Protein AF-A0A927WRQ8-F1 (afdb_monomer_lite)

Secondary structure (DSSP, 8-state):
-HHHHHHHHHHHHHHGGGS-HHHHHHHHHHHTS---HHHHHHHHTS-HHHHHHHHHHHHHHHHHHHHHH-HHHHHHHHHHHHHHHHHHHHHHHHTTT-TT-------S-STTHHHHHHHHHHHHHHHHHHHHHHHHHHHHHHHHHHHHHHT-

Foldseek 3Di:
DVVLLVVVVLLCVPCVVVDDPVLSVLNCCVRVVVDQLVRSCVVVVHDSVVSVVSPVVVSVVSVVCCVVPVVSVVVVVVVVVVVCCVVVVVVVVCVVPCVDDDDDDPDDDDVCPVVCVVVVVVVVVVVVVVVVVVVVVVVVVVVVVVVVVVVD

Structure (mmCIF, N/CA/C/O backbone):
data_AF-A0A927WRQ8-F1
#
_entry.id   AF-A0A927WRQ8-F1
#
loop_
_atom_site.group_PDB
_atom_site.id
_atom_site.type_symbol
_atom_site.label_atom_id
_atom_site.label_alt_id
_atom_site.label_comp_id
_atom_site.label_asym_id
_atom_site.label_entity_id
_atom_site.label_seq_id
_atom_site.pdbx_PDB_ins_code
_atom_site.Cartn_x
_atom_site.Cartn_y
_atom_site.Cartn_z
_atom_site.occupancy
_atom_site.B_iso_or_equiv
_atom_site.auth_seq_id
_atom_site.auth_comp_id
_atom_site.auth_asym_id
_atom_site.auth_atom_id
_atom_site.pdbx_PDB_model_num
ATOM 1 N N . MET A 1 1 ? 9.235 -10.321 5.451 1.00 53.34 1 MET A N 1
ATOM 2 C CA . MET A 1 1 ? 8.926 -10.088 4.017 1.00 53.34 1 MET A CA 1
ATOM 3 C C . MET A 1 1 ? 7.429 -9.901 3.785 1.00 53.34 1 MET A C 1
ATOM 5 O O . MET A 1 1 ? 7.094 -8.965 3.078 1.00 53.34 1 MET A O 1
ATOM 9 N N . ILE A 1 2 ? 6.557 -10.697 4.422 1.00 61.94 2 ILE A N 1
ATOM 10 C CA . ILE A 1 2 ? 5.086 -10.576 4.320 1.00 61.94 2 ILE A CA 1
ATOM 11 C C . ILE A 1 2 ? 4.578 -9.227 4.858 1.00 61.94 2 ILE A C 1
ATOM 13 O O . ILE A 1 2 ? 3.941 -8.487 4.120 1.00 61.94 2 ILE A O 1
ATOM 17 N N . GLU A 1 3 ? 4.992 -8.832 6.067 1.00 66.50 3 GLU A N 1
ATOM 18 C CA . GLU A 1 3 ? 4.547 -7.572 6.698 1.00 66.50 3 GLU A CA 1
ATOM 19 C C . GLU A 1 3 ? 4.857 -6.320 5.865 1.00 66.50 3 GLU A C 1
ATOM 21 O O . GLU A 1 3 ? 4.084 -5.367 5.834 1.00 66.50 3 GLU A O 1
ATOM 26 N N . LYS A 1 4 ? 5.989 -6.327 5.148 1.00 80.25 4 LYS A N 1
ATOM 27 C CA . LYS A 1 4 ? 6.359 -5.213 4.274 1.00 80.25 4 LYS A CA 1
ATOM 28 C C . LYS A 1 4 ? 5.434 -5.149 3.058 1.00 80.25 4 LYS A C 1
ATOM 30 O O . LYS A 1 4 ? 5.014 -4.063 2.680 1.00 80.25 4 LYS A O 1
ATOM 35 N N . LYS A 1 5 ? 5.124 -6.299 2.457 1.00 85.12 5 LYS A N 1
ATOM 36 C CA . LYS A 1 5 ? 4.254 -6.370 1.283 1.00 85.12 5 LYS A CA 1
ATOM 37 C C . LYS A 1 5 ? 2.838 -5.908 1.624 1.00 85.12 5 LYS A C 1
ATOM 39 O O . LYS A 1 5 ? 2.313 -5.026 0.963 1.00 85.12 5 LYS A O 1
ATOM 44 N N . GLU A 1 6 ? 2.288 -6.413 2.724 1.00 86.94 6 GLU A N 1
ATOM 45 C CA . GLU A 1 6 ? 0.967 -6.017 3.225 1.00 86.94 6 GLU A CA 1
ATOM 46 C C . GLU A 1 6 ? 0.875 -4.516 3.528 1.00 86.94 6 GLU A C 1
ATOM 48 O O . GLU A 1 6 ? -0.126 -3.879 3.206 1.00 86.94 6 GLU A O 1
ATOM 53 N N . HIS A 1 7 ? 1.921 -3.930 4.118 1.00 89.88 7 HIS A N 1
ATOM 54 C CA . HIS A 1 7 ? 1.966 -2.489 4.364 1.00 89.88 7 HIS A CA 1
ATOM 55 C C . HIS A 1 7 ? 1.888 -1.680 3.065 1.00 89.88 7 HIS A C 1
ATOM 57 O O . HIS A 1 7 ? 1.062 -0.777 2.967 1.00 89.88 7 HIS A O 1
ATOM 63 N N . PHE A 1 8 ? 2.678 -2.034 2.047 1.00 91.62 8 PHE A N 1
ATOM 64 C CA . PHE A 1 8 ? 2.643 -1.331 0.762 1.00 91.62 8 PHE A CA 1
ATOM 65 C C . PHE A 1 8 ? 1.357 -1.569 -0.030 1.00 91.62 8 PHE A C 1
ATOM 67 O O . PHE A 1 8 ? 0.904 -0.635 -0.687 1.00 91.62 8 PHE A O 1
ATOM 74 N N . ASN A 1 9 ? 0.722 -2.737 0.091 1.00 91.50 9 ASN A N 1
ATOM 75 C CA . ASN A 1 9 ? -0.605 -2.972 -0.488 1.00 91.50 9 ASN A CA 1
ATOM 76 C C . ASN A 1 9 ? -1.628 -1.975 0.073 1.00 91.50 9 ASN A C 1
ATOM 78 O O . ASN A 1 9 ? -2.312 -1.299 -0.686 1.00 91.50 9 ASN A O 1
ATOM 82 N N . LEU A 1 10 ? -1.652 -1.786 1.397 1.00 90.31 10 LEU A N 1
ATOM 83 C CA . LEU A 1 10 ? -2.550 -0.813 2.030 1.00 90.31 10 LEU A CA 1
ATOM 84 C C . LEU A 1 10 ? -2.265 0.630 1.598 1.00 90.31 10 LEU A C 1
ATOM 86 O O . LEU A 1 10 ? -3.188 1.429 1.461 1.00 90.31 10 LEU A O 1
ATOM 90 N N . LEU A 1 11 ? -0.991 0.988 1.416 1.00 92.56 11 LEU A N 1
ATOM 91 C CA . LEU A 1 11 ? -0.634 2.312 0.912 1.00 92.56 11 LEU A CA 1
ATOM 92 C C . LEU A 1 11 ? -1.082 2.495 -0.549 1.00 92.56 11 LEU A C 1
ATOM 94 O O . LEU A 1 11 ? -1.561 3.570 -0.907 1.00 92.56 11 LEU A O 1
ATOM 98 N N . LEU A 1 12 ? -0.949 1.465 -1.389 1.00 93.38 12 LEU A N 1
ATOM 99 C CA . LEU A 1 12 ? -1.389 1.494 -2.786 1.00 93.38 12 LEU A CA 1
ATOM 100 C C . LEU A 1 12 ? -2.909 1.634 -2.907 1.00 93.38 12 LEU A C 1
ATOM 102 O O . LEU A 1 12 ? -3.366 2.452 -3.707 1.00 93.38 12 LEU A O 1
ATOM 106 N N . ASP A 1 13 ? -3.685 0.936 -2.078 1.00 90.69 13 ASP A N 1
ATOM 107 C CA . ASP A 1 13 ? -5.151 1.045 -2.068 1.00 90.69 13 ASP A CA 1
ATOM 108 C C . ASP A 1 13 ? -5.621 2.498 -1.891 1.00 90.69 13 ASP A C 1
ATOM 110 O O . ASP A 1 13 ? -6.590 2.938 -2.511 1.00 90.69 13 ASP A O 1
ATOM 114 N N . VAL A 1 14 ? -4.903 3.266 -1.067 1.00 88.75 14 VAL A N 1
ATOM 115 C CA . VAL A 1 14 ? -5.275 4.641 -0.711 1.00 88.75 14 VAL A CA 1
ATOM 116 C C . VAL A 1 14 ? -4.656 5.677 -1.649 1.00 88.75 14 VAL A C 1
ATOM 118 O O . VAL A 1 14 ? -5.306 6.663 -2.001 1.00 88.75 14 VAL A O 1
ATOM 121 N N . TYR A 1 15 ? -3.406 5.479 -2.065 1.00 92.19 15 TYR A N 1
ATOM 122 C CA . TYR A 1 15 ? -2.620 6.513 -2.743 1.00 92.19 15 TYR A CA 1
ATOM 123 C C . TYR A 1 15 ? -2.280 6.201 -4.208 1.00 92.19 15 TYR A C 1
ATOM 125 O O . TYR A 1 15 ? -1.665 7.040 -4.866 1.00 92.19 15 TYR A O 1
ATOM 133 N N . SER A 1 16 ? -2.689 5.054 -4.767 1.00 91.38 16 SER A N 1
ATOM 134 C CA . SER A 1 16 ? -2.362 4.665 -6.156 1.00 91.38 16 SER A CA 1
ATOM 135 C C . SER A 1 16 ? -2.775 5.699 -7.206 1.00 91.38 16 SER A C 1
ATOM 137 O O . SER A 1 16 ? -2.071 5.877 -8.195 1.00 91.38 16 SER A O 1
ATOM 139 N N . ASN A 1 17 ? -3.867 6.434 -6.981 1.00 90.69 17 ASN A N 1
ATOM 140 C CA . ASN A 1 17 ? -4.344 7.478 -7.896 1.00 90.69 17 ASN A CA 1
ATOM 141 C C . ASN A 1 17 ? -3.452 8.735 -7.937 1.00 90.69 17 ASN A C 1
ATOM 143 O O . ASN A 1 17 ? -3.669 9.605 -8.776 1.00 90.69 17 ASN A O 1
ATOM 147 N N . LEU A 1 18 ? -2.479 8.857 -7.028 1.00 89.81 18 LEU A N 1
ATOM 148 C CA . LEU A 1 18 ? -1.477 9.930 -7.033 1.00 89.81 18 LEU A CA 1
ATOM 149 C C . LEU A 1 18 ? -0.219 9.552 -7.826 1.00 89.81 18 LEU A C 1
ATOM 151 O O . LEU A 1 18 ? 0.636 10.405 -8.069 1.00 89.81 18 LEU A O 1
ATOM 155 N N . LEU A 1 19 ? -0.091 8.281 -8.209 1.00 90.81 19 LEU A N 1
ATOM 156 C CA . LEU A 1 19 ? 1.015 7.782 -9.012 1.00 90.81 19 LEU A CA 1
ATOM 157 C C . LEU A 1 19 ? 0.740 8.008 -10.500 1.00 90.81 19 LEU A C 1
ATOM 159 O O . LEU A 1 19 ? -0.401 8.156 -10.935 1.00 90.81 19 LEU A O 1
ATOM 163 N N . THR A 1 20 ? 1.801 7.995 -11.304 1.00 93.69 20 THR A N 1
ATOM 164 C CA . THR A 1 20 ? 1.630 7.887 -12.761 1.00 93.69 20 THR A CA 1
ATOM 165 C C . THR A 1 20 ? 1.107 6.498 -13.129 1.00 93.69 20 THR A C 1
ATOM 167 O O . THR A 1 20 ? 1.428 5.528 -12.442 1.00 93.69 20 THR A O 1
ATOM 170 N N . GLU A 1 21 ? 0.372 6.387 -14.240 1.00 93.69 21 GLU A N 1
ATOM 171 C CA . GLU A 1 21 ? -0.212 5.110 -14.687 1.00 93.69 21 GLU A CA 1
ATOM 172 C C . GLU A 1 21 ? 0.841 3.996 -14.761 1.00 93.69 21 GLU A C 1
ATOM 174 O O . GLU A 1 21 ? 0.683 2.937 -14.170 1.00 93.69 21 GLU A O 1
ATOM 179 N N . HIS A 1 22 ? 1.998 4.296 -15.352 1.00 92.81 22 HIS A N 1
ATOM 180 C CA . HIS A 1 22 ? 3.093 3.338 -15.479 1.00 92.81 22 HIS A CA 1
ATOM 181 C C . HIS A 1 22 ? 3.654 2.854 -14.127 1.00 92.81 22 HIS A C 1
ATOM 183 O O . HIS A 1 22 ? 3.979 1.681 -13.960 1.00 92.81 22 HIS A O 1
ATOM 189 N N . GLN A 1 23 ? 3.784 3.753 -13.145 1.00 93.81 23 GLN A N 1
ATOM 190 C CA . GLN A 1 23 ? 4.243 3.394 -11.798 1.00 93.81 23 GLN A CA 1
ATOM 191 C C . GLN A 1 23 ? 3.211 2.538 -11.073 1.00 93.81 23 GLN A C 1
ATOM 193 O O . GLN A 1 23 ? 3.578 1.569 -10.411 1.00 93.81 23 GLN A O 1
ATOM 198 N N . LYS A 1 24 ? 1.934 2.910 -11.205 1.00 94.56 24 LYS A N 1
ATOM 199 C CA . LYS A 1 24 ? 0.814 2.174 -10.639 1.00 94.56 24 LYS A CA 1
ATOM 200 C C . LYS A 1 24 ? 0.790 0.756 -11.197 1.00 94.56 24 LYS A C 1
ATOM 202 O O . LYS A 1 24 ? 0.909 -0.171 -10.410 1.00 94.56 24 LYS A O 1
ATOM 207 N N . GLU A 1 25 ? 0.752 0.590 -12.517 1.00 95.31 25 GLU A N 1
ATOM 208 C CA . GLU A 1 25 ? 0.715 -0.723 -13.174 1.00 95.31 25 GLU A CA 1
ATOM 209 C C . GLU A 1 25 ? 1.876 -1.627 -12.727 1.00 95.31 25 GLU A C 1
ATOM 211 O O . GLU A 1 25 ? 1.652 -2.762 -12.310 1.00 95.31 25 GLU A O 1
ATOM 216 N N . ILE A 1 26 ? 3.118 -1.121 -12.724 1.00 95.75 26 ILE A N 1
ATOM 217 C CA . ILE A 1 26 ? 4.284 -1.889 -12.251 1.00 95.75 26 ILE A CA 1
ATOM 218 C C . ILE A 1 26 ? 4.115 -2.325 -10.792 1.00 95.75 26 ILE A C 1
ATOM 220 O O . ILE A 1 26 ? 4.436 -3.462 -10.438 1.00 95.75 26 ILE A O 1
ATOM 224 N N . CYS A 1 27 ? 3.633 -1.426 -9.932 1.00 94.50 27 CYS A N 1
ATOM 225 C CA . CYS A 1 27 ? 3.409 -1.744 -8.532 1.00 94.50 27 CYS A CA 1
ATOM 226 C C . CYS A 1 27 ? 2.279 -2.758 -8.349 1.00 94.50 27 CYS A C 1
ATOM 228 O O . CYS A 1 27 ? 2.466 -3.674 -7.560 1.00 94.50 27 CYS A O 1
ATOM 230 N N . GLN A 1 28 ? 1.172 -2.663 -9.089 1.00 94.19 28 GLN A N 1
ATOM 231 C CA . GLN A 1 28 ? 0.061 -3.618 -9.008 1.00 94.19 28 GLN A CA 1
ATOM 232 C C . GLN A 1 28 ? 0.497 -5.026 -9.418 1.00 94.19 28 GLN A C 1
ATOM 234 O O . GLN A 1 28 ? 0.266 -5.980 -8.679 1.00 94.19 28 GLN A O 1
ATOM 239 N N . LEU A 1 29 ? 1.245 -5.152 -10.516 1.00 95.56 29 LEU A N 1
ATOM 240 C CA . LEU A 1 29 ? 1.788 -6.442 -10.948 1.00 95.56 29 LEU A CA 1
ATOM 241 C C . LEU A 1 29 ? 2.670 -7.088 -9.868 1.00 95.56 29 LEU A C 1
ATOM 243 O O . LEU A 1 29 ? 2.608 -8.291 -9.637 1.00 95.56 29 LEU A O 1
ATOM 247 N N . TYR A 1 30 ? 3.482 -6.291 -9.170 1.00 95.06 30 TYR A N 1
ATOM 248 C CA . TYR A 1 30 ? 4.358 -6.801 -8.114 1.00 95.06 30 TYR A CA 1
ATOM 249 C C . TYR A 1 30 ? 3.613 -7.112 -6.804 1.00 95.06 30 TYR A C 1
ATOM 251 O O . TYR A 1 30 ? 3.889 -8.115 -6.135 1.00 95.06 30 TYR A O 1
ATOM 259 N N . TYR A 1 31 ? 2.706 -6.227 -6.391 1.00 92.31 31 TYR A N 1
ATOM 260 C CA . TYR A 1 31 ? 2.091 -6.225 -5.064 1.00 92.31 31 TYR A CA 1
ATOM 261 C C . TYR A 1 31 ? 0.759 -6.982 -4.988 1.00 92.31 31 TYR A C 1
ATOM 263 O O . TYR A 1 31 ? 0.508 -7.636 -3.973 1.00 92.31 31 TYR A O 1
ATOM 271 N N . GLU A 1 32 ? -0.048 -6.929 -6.046 1.00 90.44 32 GLU A N 1
ATOM 272 C CA . GLU A 1 32 ? -1.371 -7.560 -6.135 1.00 90.44 32 GLU A CA 1
ATOM 273 C C . GLU A 1 32 ? -1.320 -8.887 -6.903 1.00 90.44 32 GLU A C 1
ATOM 275 O O . GLU A 1 32 ? -1.926 -9.863 -6.470 1.00 90.44 32 GLU A O 1
ATOM 280 N N . GLU A 1 33 ? -0.571 -8.946 -8.010 1.00 92.38 33 GLU A N 1
ATOM 281 C CA . GLU A 1 33 ? -0.515 -10.135 -8.881 1.00 92.38 33 GLU A CA 1
ATOM 282 C C . GLU A 1 33 ? 0.665 -11.079 -8.590 1.00 92.38 33 GLU A C 1
ATOM 284 O O . GLU A 1 33 ? 0.818 -12.107 -9.245 1.00 92.38 33 GLU A O 1
ATOM 289 N N . ASP A 1 34 ? 1.500 -10.753 -7.600 1.00 93.44 34 ASP A N 1
ATOM 290 C CA . ASP A 1 34 ? 2.659 -11.558 -7.187 1.00 93.44 34 ASP A CA 1
ATOM 291 C C . ASP A 1 34 ? 3.716 -11.812 -8.289 1.00 93.44 34 ASP A C 1
ATOM 293 O O . ASP A 1 34 ? 4.569 -12.689 -8.122 1.00 93.44 34 ASP A O 1
ATOM 297 N N . LEU A 1 35 ? 3.745 -11.021 -9.373 1.00 95.75 35 LEU A N 1
ATOM 298 C CA . LEU A 1 35 ? 4.784 -11.154 -10.398 1.00 95.75 35 LEU A CA 1
ATOM 299 C C . LEU A 1 35 ? 6.164 -10.813 -9.826 1.00 95.75 35 LEU A C 1
ATOM 301 O O . LEU A 1 35 ? 6.370 -9.852 -9.076 1.00 95.75 35 LEU A O 1
ATOM 305 N N . SER A 1 36 ? 7.163 -11.576 -10.253 1.00 96.31 36 SER A N 1
ATOM 306 C CA . SER A 1 36 ? 8.560 -11.295 -9.962 1.00 96.31 36 SER A CA 1
A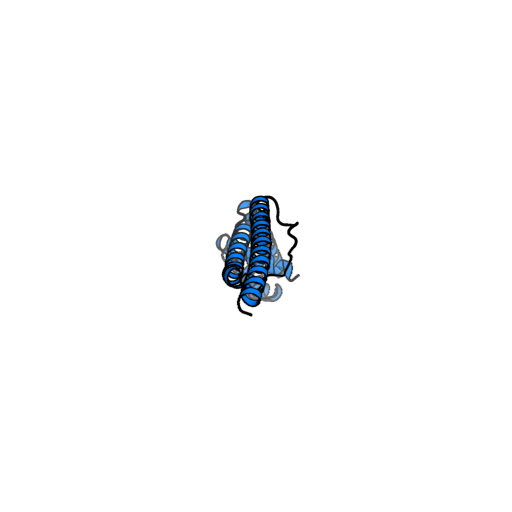TOM 307 C C . SER A 1 36 ? 9.070 -10.086 -10.753 1.00 96.31 36 SER A C 1
ATOM 309 O O . SER A 1 36 ? 8.604 -9.759 -11.844 1.00 96.31 36 SER A O 1
ATOM 311 N N . LEU A 1 37 ? 10.129 -9.448 -10.243 1.00 96.38 37 LEU A N 1
ATOM 312 C CA . LEU A 1 37 ? 10.800 -8.337 -10.935 1.00 96.38 37 LEU A CA 1
ATOM 313 C C . LEU A 1 37 ? 11.283 -8.715 -12.343 1.00 96.38 37 LEU A C 1
ATOM 315 O O . LEU A 1 37 ? 11.424 -7.841 -13.193 1.00 96.38 37 LEU A O 1
ATOM 319 N N . GLN A 1 38 ? 11.589 -9.997 -12.561 1.00 97.19 38 GLN A N 1
ATOM 320 C CA . GLN A 1 38 ? 12.047 -10.508 -13.847 1.00 97.19 38 GLN A CA 1
ATOM 321 C C . GLN A 1 38 ? 10.883 -10.614 -14.842 1.00 97.19 38 GLN A C 1
ATOM 323 O O . GLN A 1 38 ? 11.012 -10.125 -15.959 1.00 97.19 38 GLN A O 1
ATOM 328 N N . GLU A 1 39 ? 9.739 -11.157 -14.420 1.00 96.69 39 GLU A N 1
ATOM 329 C CA . GLU A 1 39 ? 8.531 -11.248 -15.256 1.00 96.69 39 GLU A CA 1
ATOM 330 C C . GLU A 1 39 ? 8.021 -9.855 -15.650 1.00 96.69 39 GLU A C 1
ATOM 332 O O . GLU A 1 39 ? 7.706 -9.602 -16.811 1.00 96.69 39 GLU A O 1
ATOM 337 N N . ILE A 1 40 ? 8.031 -8.904 -14.711 1.00 97.06 40 ILE A N 1
ATOM 338 C CA . ILE A 1 40 ? 7.661 -7.511 -14.999 1.00 97.06 40 ILE A CA 1
ATOM 339 C C . ILE A 1 40 ? 8.661 -6.880 -15.978 1.00 97.06 40 ILE A C 1
ATOM 341 O O . ILE A 1 40 ? 8.266 -6.211 -16.931 1.00 97.06 40 ILE A O 1
ATOM 345 N N . ALA A 1 41 ? 9.963 -7.100 -15.786 1.00 97.31 41 ALA A N 1
ATOM 346 C CA . ALA A 1 41 ? 10.988 -6.565 -16.680 1.00 97.31 41 ALA A CA 1
ATOM 347 C C . ALA A 1 41 ? 10.811 -7.058 -18.125 1.00 97.31 41 ALA A C 1
ATOM 349 O O . ALA A 1 41 ? 10.936 -6.271 -19.065 1.00 97.31 41 ALA A O 1
ATOM 350 N N . GLU A 1 42 ? 10.465 -8.334 -18.297 1.00 96.94 42 GLU A N 1
ATOM 351 C CA . GLU A 1 42 ? 10.185 -8.941 -19.599 1.00 96.94 42 GLU A CA 1
ATOM 352 C C . GLU A 1 42 ? 8.927 -8.352 -20.249 1.00 96.94 42 GLU A C 1
ATOM 354 O O . GLU A 1 42 ? 8.982 -7.943 -21.413 1.00 96.94 42 GLU A O 1
ATOM 359 N N . ASN A 1 43 ? 7.837 -8.202 -19.488 1.00 95.19 43 ASN A N 1
ATOM 360 C CA . ASN A 1 43 ? 6.579 -7.623 -19.973 1.00 95.19 43 ASN A CA 1
ATOM 361 C C . ASN A 1 43 ? 6.749 -6.184 -20.487 1.00 95.19 43 ASN A C 1
ATOM 363 O O . ASN A 1 43 ? 6.203 -5.826 -21.532 1.00 95.19 43 ASN A O 1
ATOM 367 N N . TYR A 1 44 ? 7.548 -5.371 -19.792 1.00 94.81 44 TYR A N 1
ATOM 368 C CA . TYR A 1 44 ? 7.780 -3.965 -20.146 1.00 94.81 44 TYR A CA 1
ATOM 369 C C . TYR A 1 44 ? 9.034 -3.738 -20.999 1.00 94.81 44 TYR A C 1
ATOM 371 O O . TYR A 1 44 ? 9.315 -2.601 -21.375 1.00 94.81 44 TYR A O 1
ATOM 379 N N . LYS A 1 45 ? 9.785 -4.798 -21.334 1.00 95.56 45 LYS A N 1
ATOM 380 C CA . LYS A 1 45 ? 11.060 -4.732 -22.077 1.00 95.56 45 LYS A CA 1
ATOM 381 C C . LYS A 1 45 ? 12.067 -3.754 -21.458 1.00 95.56 45 LYS A C 1
ATOM 383 O O . LYS A 1 45 ? 12.774 -3.034 -22.165 1.00 95.56 45 LYS A O 1
ATOM 388 N N . ILE A 1 46 ? 12.139 -3.740 -20.131 1.00 95.12 46 ILE A N 1
ATOM 389 C CA . ILE A 1 46 ? 13.094 -2.942 -19.351 1.00 95.12 46 ILE A CA 1
ATOM 390 C C . ILE A 1 46 ? 14.018 -3.859 -18.550 1.00 95.12 46 ILE A C 1
ATOM 392 O O . ILE A 1 46 ? 13.854 -5.075 -18.532 1.00 95.12 46 ILE A O 1
ATOM 396 N N . SER A 1 47 ? 15.036 -3.298 -17.895 1.00 96.94 47 SER A N 1
ATOM 397 C CA . SER A 1 47 ? 15.910 -4.099 -17.038 1.00 96.94 47 SER A CA 1
ATOM 398 C C . SER A 1 47 ? 15.232 -4.415 -15.701 1.00 96.94 47 SER A C 1
ATOM 400 O O . SER A 1 47 ? 14.478 -3.606 -15.160 1.00 96.94 47 SER A O 1
ATOM 402 N N . ARG A 1 48 ? 15.572 -5.563 -15.106 1.00 97.12 48 ARG A N 1
ATOM 403 C CA . ARG A 1 48 ? 15.144 -5.926 -13.744 1.00 97.12 48 ARG A CA 1
ATOM 404 C C . ARG A 1 48 ? 15.482 -4.842 -12.710 1.00 97.12 48 ARG A C 1
ATOM 406 O O . ARG A 1 48 ? 14.702 -4.602 -11.792 1.00 97.12 48 ARG A O 1
ATOM 413 N N . ASN A 1 49 ? 16.626 -4.176 -12.872 1.00 96.31 49 ASN A N 1
ATOM 414 C CA . ASN A 1 49 ? 17.037 -3.080 -11.993 1.00 96.31 49 ASN A CA 1
ATOM 415 C C . ASN A 1 49 ? 16.142 -1.847 -12.169 1.00 96.31 49 ASN A C 1
ATOM 417 O O . ASN A 1 49 ? 15.780 -1.232 -11.176 1.00 96.31 49 ASN A O 1
ATOM 421 N N . ALA A 1 50 ? 15.714 -1.533 -13.396 1.00 96.12 50 ALA A N 1
ATOM 422 C CA . ALA A 1 50 ? 14.775 -0.438 -13.628 1.00 96.12 50 ALA A CA 1
ATOM 423 C C . ALA A 1 50 ? 13.428 -0.688 -12.928 1.00 96.12 50 ALA A C 1
ATOM 425 O O . ALA A 1 50 ? 12.905 0.218 -12.283 1.00 96.12 50 ALA A O 1
ATOM 426 N N . VAL A 1 51 ? 12.902 -1.920 -12.980 1.00 96.94 51 VAL A N 1
ATOM 427 C CA . VAL A 1 51 ? 11.690 -2.303 -12.227 1.00 96.94 51 VAL A CA 1
ATOM 428 C C . VAL A 1 51 ? 11.902 -2.112 -10.724 1.00 96.94 51 VAL A C 1
ATOM 430 O O . VAL A 1 51 ? 11.069 -1.508 -10.048 1.00 96.94 51 VAL A O 1
ATOM 433 N N . PHE A 1 52 ? 13.032 -2.593 -10.197 1.00 96.12 52 PHE A N 1
ATOM 434 C CA . PHE A 1 52 ? 13.369 -2.439 -8.782 1.00 96.12 52 PHE A CA 1
ATOM 435 C C . PHE A 1 52 ? 13.428 -0.965 -8.358 1.00 96.12 52 PHE A C 1
ATOM 437 O O . PHE A 1 52 ? 12.844 -0.599 -7.338 1.00 96.12 52 PHE A O 1
ATOM 444 N N . ASP A 1 53 ? 14.080 -0.115 -9.150 1.00 96.94 53 ASP A N 1
ATOM 445 C CA . ASP A 1 53 ? 14.220 1.315 -8.868 1.00 96.94 53 ASP A CA 1
ATOM 446 C C . ASP A 1 53 ? 12.871 2.042 -8.890 1.00 96.94 53 ASP A C 1
ATOM 448 O O . ASP A 1 53 ? 12.620 2.910 -8.050 1.00 96.94 53 ASP A O 1
ATOM 452 N N . ILE A 1 54 ? 11.986 1.675 -9.823 1.00 95.31 54 ILE A N 1
ATOM 453 C CA . ILE A 1 54 ? 10.618 2.202 -9.888 1.00 95.31 54 ILE A CA 1
ATOM 454 C C . ILE A 1 54 ? 9.863 1.840 -8.610 1.00 95.31 54 ILE A C 1
ATOM 456 O O . ILE A 1 54 ? 9.354 2.739 -7.940 1.00 95.31 54 ILE A O 1
ATOM 460 N N . ILE A 1 55 ? 9.855 0.559 -8.226 1.00 95.62 55 ILE A N 1
ATOM 461 C CA . ILE A 1 55 ? 9.175 0.098 -7.007 1.00 95.62 55 ILE A CA 1
ATOM 462 C C . ILE A 1 55 ? 9.732 0.823 -5.784 1.00 95.62 55 ILE A C 1
ATOM 464 O O . ILE A 1 55 ? 8.965 1.327 -4.971 1.00 95.62 55 ILE A O 1
ATOM 468 N N . LYS A 1 56 ? 11.058 0.944 -5.663 1.00 95.44 56 LYS A N 1
ATOM 469 C CA . LYS A 1 56 ? 11.686 1.649 -4.540 1.00 95.44 56 LYS A CA 1
ATOM 470 C C . LYS A 1 56 ? 11.309 3.114 -4.453 1.00 95.44 56 LYS A C 1
ATOM 472 O O . LYS A 1 56 ? 11.060 3.611 -3.358 1.00 95.44 56 LYS A O 1
ATOM 477 N N . ARG A 1 57 ? 11.244 3.801 -5.588 1.00 95.50 57 ARG A N 1
ATOM 478 C CA . ARG A 1 57 ? 10.822 5.199 -5.625 1.00 95.50 57 ARG A CA 1
ATOM 479 C C . ARG A 1 57 ? 9.363 5.352 -5.212 1.00 95.50 57 ARG A C 1
ATOM 481 O O . ARG A 1 57 ? 9.051 6.259 -4.449 1.00 95.50 57 ARG A O 1
ATOM 488 N N . VAL A 1 58 ? 8.494 4.463 -5.690 1.00 95.56 58 VAL A N 1
ATOM 489 C CA . VAL A 1 58 ? 7.076 4.461 -5.315 1.00 95.56 58 VAL A CA 1
ATOM 490 C C . VAL A 1 58 ? 6.909 4.146 -3.829 1.00 95.56 58 VAL A C 1
ATOM 492 O O . VAL A 1 58 ? 6.164 4.856 -3.166 1.00 95.56 58 VAL A O 1
ATOM 495 N N . GLU A 1 59 ? 7.650 3.174 -3.277 1.00 95.31 59 GLU A N 1
ATOM 496 C CA . GLU A 1 59 ? 7.655 2.891 -1.833 1.00 95.31 59 GLU A CA 1
ATOM 497 C C . GLU A 1 59 ? 7.924 4.176 -1.026 1.00 95.31 59 GLU A C 1
ATOM 499 O O . GLU A 1 59 ? 7.169 4.508 -0.117 1.00 95.31 59 GLU A O 1
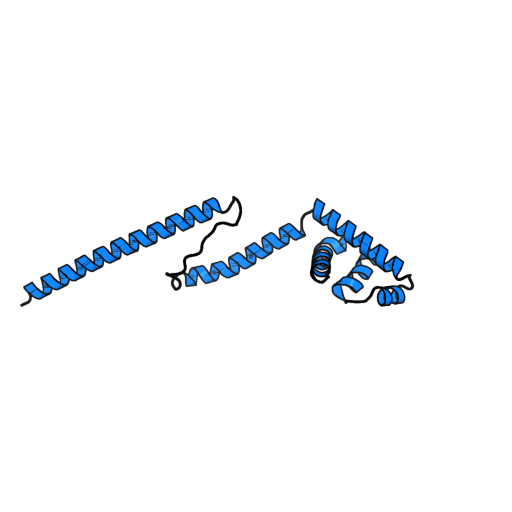ATOM 504 N N . SER A 1 60 ? 8.963 4.939 -1.385 1.00 95.12 60 SER A N 1
ATOM 505 C CA . SER A 1 60 ? 9.287 6.197 -0.698 1.00 95.12 60 SER A CA 1
ATOM 506 C C . SER A 1 60 ? 8.207 7.271 -0.850 1.00 95.12 60 SER A C 1
ATOM 508 O O . SER A 1 60 ? 7.904 7.959 0.121 1.00 95.12 60 SER A O 1
ATOM 510 N N . LEU A 1 61 ? 7.610 7.408 -2.037 1.00 92.81 61 LEU A N 1
ATOM 511 C CA . LEU A 1 61 ? 6.539 8.381 -2.285 1.00 92.81 61 LEU A CA 1
ATOM 512 C C . LEU A 1 61 ? 5.280 8.072 -1.470 1.00 92.81 61 LEU A C 1
ATOM 514 O O . LEU A 1 61 ? 4.685 8.971 -0.886 1.00 92.81 61 LEU A O 1
ATOM 518 N N . LEU A 1 62 ? 4.886 6.800 -1.415 1.00 94.31 62 LEU A N 1
ATOM 519 C CA . LEU A 1 62 ? 3.714 6.358 -0.665 1.00 94.31 62 LEU A CA 1
ATOM 520 C C . LEU A 1 62 ? 3.875 6.595 0.842 1.00 94.31 62 LEU A C 1
ATOM 522 O O . LEU A 1 62 ? 2.932 7.034 1.499 1.00 94.31 62 LEU A O 1
ATOM 526 N N . GLU A 1 63 ? 5.069 6.350 1.382 1.00 94.75 63 GLU A N 1
ATOM 527 C CA . GLU A 1 63 ? 5.386 6.657 2.781 1.00 94.75 63 GLU A CA 1
ATOM 528 C C . GLU A 1 63 ? 5.338 8.166 3.053 1.00 94.75 63 GLU A C 1
ATOM 530 O O . GLU A 1 63 ? 4.762 8.592 4.052 1.00 94.75 63 GLU A O 1
ATOM 535 N N . GLU A 1 64 ? 5.867 8.993 2.146 1.00 92.94 64 GLU A N 1
ATOM 536 C CA . GLU A 1 64 ? 5.793 10.456 2.260 1.00 92.94 64 GLU A CA 1
ATOM 537 C C . GLU A 1 64 ? 4.338 10.957 2.228 1.00 92.94 64 GLU A C 1
ATOM 539 O O . GLU A 1 64 ? 3.965 11.868 2.976 1.00 92.94 64 GLU A O 1
ATOM 544 N N . TYR A 1 65 ? 3.488 10.357 1.390 1.00 90.50 65 TYR A N 1
ATOM 545 C CA . TYR A 1 65 ? 2.058 10.660 1.377 1.00 90.50 65 TYR A CA 1
ATOM 546 C C . TYR A 1 65 ? 1.386 10.271 2.690 1.00 90.50 65 TYR A C 1
ATOM 548 O O . TYR A 1 65 ? 0.630 11.076 3.234 1.00 90.50 65 TYR A O 1
ATOM 556 N N . GLU A 1 66 ? 1.682 9.095 3.242 1.00 93.69 66 GLU A N 1
ATOM 557 C CA . GLU A 1 66 ? 1.127 8.686 4.534 1.00 93.69 66 GLU A CA 1
ATOM 558 C C . GLU A 1 66 ? 1.638 9.549 5.691 1.00 93.69 66 GLU A C 1
ATOM 560 O O . GLU A 1 66 ? 0.871 9.853 6.604 1.00 93.69 66 GLU A O 1
ATOM 565 N N . GLU A 1 67 ? 2.892 9.997 5.659 1.00 92.44 67 GLU A N 1
ATOM 566 C CA . GLU A 1 67 ? 3.427 10.928 6.654 1.00 92.44 67 GLU A CA 1
ATOM 567 C C . GLU A 1 67 ? 2.659 12.256 6.644 1.00 92.44 67 GLU A C 1
ATOM 569 O O . GLU A 1 67 ? 2.296 12.775 7.702 1.00 92.44 67 GLU A O 1
ATOM 574 N N . LYS A 1 68 ? 2.360 12.785 5.452 1.00 86.19 68 LYS A N 1
ATOM 575 C CA . LYS A 1 68 ? 1.679 14.077 5.292 1.00 86.19 68 LYS A CA 1
ATOM 576 C C . LYS A 1 68 ? 0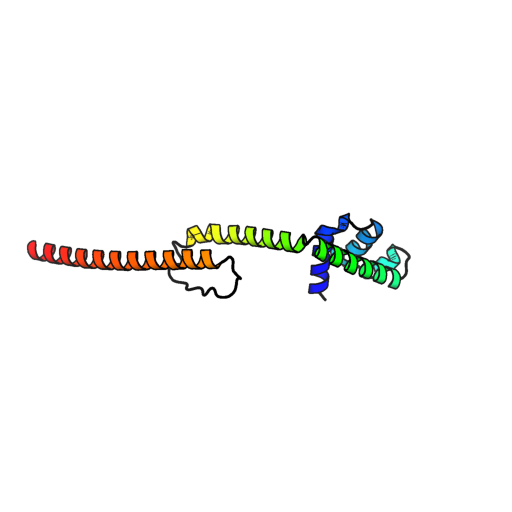.166 14.003 5.484 1.00 86.19 68 LYS A C 1
ATOM 578 O O . LYS A 1 68 ? -0.423 14.957 5.989 1.00 86.19 68 LYS A O 1
ATOM 583 N N . LEU A 1 69 ? -0.472 12.921 5.042 1.00 86.38 69 LEU A N 1
ATOM 584 C CA . LEU A 1 69 ? -1.933 12.821 4.950 1.00 86.38 69 LEU A CA 1
ATOM 585 C C . LEU A 1 69 ? -2.541 11.898 6.013 1.00 86.38 69 LEU A C 1
ATOM 587 O O . LEU A 1 69 ? -3.672 12.129 6.442 1.00 86.38 69 LEU A O 1
ATOM 591 N N . GLY A 1 70 ? -1.811 10.871 6.456 1.00 87.88 70 GLY A N 1
ATOM 592 C CA . GLY A 1 70 ? -2.227 9.964 7.531 1.00 87.88 70 GLY A CA 1
ATOM 593 C C . GLY A 1 70 ? -3.545 9.224 7.278 1.00 87.88 70 GLY A C 1
ATOM 594 O O . GLY A 1 70 ? -4.248 8.878 8.238 1.00 87.88 70 GLY A O 1
ATOM 595 N N . LEU A 1 71 ? -3.940 9.040 6.013 1.00 80.94 71 LEU A N 1
ATOM 596 C CA . LEU A 1 71 ? -5.258 8.510 5.662 1.00 80.94 71 LEU A CA 1
ATOM 597 C C . LEU A 1 71 ? -5.389 7.040 6.053 1.00 80.94 71 LEU A C 1
ATOM 599 O O . LEU A 1 71 ? -6.410 6.660 6.626 1.00 80.94 71 LEU A O 1
ATOM 603 N N . VAL A 1 72 ? -4.339 6.239 5.864 1.00 85.69 72 VAL A N 1
ATOM 604 C CA . VAL A 1 72 ? -4.363 4.805 6.185 1.00 85.69 72 VAL A CA 1
ATOM 605 C C . VAL A 1 72 ? -4.515 4.605 7.692 1.00 85.69 72 VAL A C 1
ATOM 607 O O . VAL A 1 72 ? -5.318 3.784 8.149 1.00 85.69 72 VAL A O 1
ATOM 610 N N . LYS A 1 73 ? -3.805 5.397 8.509 1.00 81.94 73 LYS A N 1
ATOM 611 C CA . LYS A 1 73 ? -3.991 5.402 9.972 1.00 81.94 73 LYS A CA 1
ATOM 612 C C . LYS A 1 73 ? -5.420 5.769 10.370 1.00 81.94 73 LYS A C 1
ATOM 614 O O . LYS A 1 73 ? -5.995 5.122 11.253 1.00 81.94 73 LYS A O 1
ATOM 619 N N . LYS A 1 74 ? -6.000 6.791 9.736 1.00 77.31 74 LYS A N 1
ATOM 620 C CA . LYS A 1 74 ? -7.368 7.245 10.017 1.00 77.31 74 LYS A CA 1
ATOM 621 C C . LYS A 1 74 ? -8.399 6.176 9.655 1.00 77.31 74 LYS A C 1
ATOM 623 O O . LYS A 1 74 ? -9.260 5.867 10.477 1.00 77.31 74 LYS A O 1
ATOM 628 N N . GLU A 1 75 ? -8.281 5.559 8.484 1.00 76.12 75 GLU A N 1
ATOM 629 C CA . GLU A 1 75 ? -9.174 4.483 8.048 1.00 76.12 75 GLU A CA 1
ATOM 630 C C . GLU A 1 75 ? -9.083 3.260 8.957 1.00 76.12 75 GLU A C 1
ATOM 632 O O . GLU A 1 75 ? -10.115 2.749 9.393 1.00 76.12 75 GLU A O 1
ATOM 637 N N . LYS A 1 76 ? -7.872 2.839 9.348 1.00 75.88 76 LYS A N 1
ATOM 638 C CA . LYS A 1 76 ? -7.691 1.753 10.325 1.00 75.88 76 LYS A CA 1
ATOM 639 C C . LYS A 1 76 ? -8.372 2.066 11.659 1.00 75.88 76 LYS A C 1
ATOM 641 O O . LYS A 1 76 ? -8.967 1.173 12.263 1.00 75.88 76 LYS A O 1
ATOM 646 N N . LYS A 1 77 ? -8.311 3.316 12.134 1.00 71.69 77 LYS A N 1
ATOM 647 C CA . LYS A 1 77 ? -8.996 3.743 13.367 1.00 71.69 77 LYS A CA 1
ATOM 648 C C . LYS A 1 77 ? -10.518 3.637 13.226 1.00 71.69 77 LYS A C 1
ATOM 650 O O . LYS A 1 77 ? -11.174 3.088 14.111 1.00 71.69 77 LYS A O 1
ATOM 655 N N . GLU A 1 78 ? -11.070 4.098 12.109 1.00 68.38 78 GLU A N 1
ATOM 656 C CA . GLU A 1 78 ? -12.510 4.013 11.838 1.00 68.38 78 GLU A CA 1
ATOM 657 C C . GLU A 1 78 ? -12.991 2.566 11.651 1.00 68.38 78 GLU A C 1
ATOM 659 O O . GLU A 1 78 ? -14.036 2.188 12.181 1.00 68.38 78 GLU A O 1
ATOM 664 N N . GLN A 1 79 ? -12.220 1.716 10.968 1.00 67.00 79 GLN A N 1
ATOM 665 C CA . GLN A 1 79 ? -12.527 0.289 10.834 1.00 67.00 79 GLN A CA 1
ATOM 666 C C . GLN A 1 79 ? -12.537 -0.410 12.197 1.00 67.00 79 GLN A C 1
ATOM 668 O O . GLN A 1 79 ? -13.500 -1.107 12.519 1.00 67.00 79 GLN A O 1
ATOM 673 N N . LYS A 1 80 ? -11.528 -0.159 13.043 1.00 63.09 80 LYS A N 1
ATOM 674 C CA . LYS A 1 80 ? -11.491 -0.685 14.417 1.00 63.09 80 LYS A CA 1
ATOM 675 C C . LYS A 1 80 ? -12.714 -0.253 15.220 1.00 63.09 80 LYS A C 1
ATOM 677 O O . LYS A 1 80 ? -13.316 -1.081 15.896 1.00 63.09 80 LYS A O 1
ATOM 682 N N . LYS A 1 81 ? -13.124 1.014 15.107 1.00 58.09 81 LYS A N 1
ATOM 683 C CA . LYS A 1 81 ? -14.334 1.530 15.760 1.00 58.09 81 LYS A CA 1
ATOM 684 C C . LYS A 1 81 ? -15.598 0.817 15.269 1.00 58.09 81 LYS A C 1
ATOM 686 O O . LYS A 1 81 ? -16.429 0.439 16.088 1.00 58.09 81 LYS A O 1
ATOM 691 N N . LYS A 1 82 ? -15.741 0.594 13.958 1.00 57.59 82 LYS A N 1
ATOM 692 C CA . LYS A 1 82 ? -16.880 -0.145 13.382 1.00 57.59 82 LYS A CA 1
ATOM 693 C C . LYS A 1 82 ? -16.937 -1.589 13.880 1.00 57.59 82 LYS A C 1
ATOM 695 O O . LYS A 1 82 ? -17.997 -2.026 14.316 1.00 57.59 82 LYS A O 1
ATOM 700 N N . VAL A 1 83 ? -15.809 -2.300 13.866 1.00 58.84 83 VAL A N 1
ATOM 701 C CA . VAL A 1 83 ? -15.714 -3.675 14.384 1.00 58.84 83 VAL A CA 1
ATOM 702 C C . VAL A 1 83 ? -16.037 -3.708 15.877 1.00 58.84 83 VAL A C 1
ATOM 704 O O . VAL A 1 83 ? -16.820 -4.542 16.317 1.00 58.84 83 VAL A O 1
ATOM 707 N N . LEU A 1 84 ? -15.514 -2.756 16.656 1.00 51.12 84 LEU A N 1
ATOM 708 C CA . LEU A 1 84 ? -15.822 -2.644 18.080 1.00 51.12 84 LEU A CA 1
ATOM 709 C C . LEU A 1 84 ? -17.322 -2.450 18.312 1.00 51.12 84 LEU A C 1
ATOM 711 O O . LEU A 1 84 ? -17.898 -3.136 19.146 1.00 51.12 84 LEU A O 1
ATOM 715 N N . ILE A 1 85 ? -17.976 -1.574 17.547 1.00 54.81 85 ILE A N 1
ATOM 716 C CA . ILE A 1 85 ? -19.429 -1.388 17.623 1.00 54.81 85 ILE A CA 1
ATOM 717 C C . ILE A 1 85 ? -20.157 -2.695 17.279 1.00 54.81 85 ILE A C 1
ATOM 719 O O . ILE A 1 85 ? -21.066 -3.080 18.005 1.00 54.81 85 ILE A O 1
ATOM 723 N N . GLN A 1 86 ? -19.739 -3.414 16.235 1.00 55.56 86 GLN A N 1
ATOM 724 C CA . GLN A 1 86 ? -20.342 -4.695 15.846 1.00 55.56 86 GLN A CA 1
ATOM 725 C C . GLN A 1 86 ? -20.136 -5.817 16.866 1.00 55.56 86 GLN A C 1
ATOM 727 O O . GLN A 1 86 ? -20.959 -6.721 16.919 1.00 55.56 86 GLN A O 1
ATOM 732 N N . ILE A 1 87 ? -19.064 -5.787 17.659 1.00 55.22 87 ILE A N 1
ATOM 733 C CA . ILE A 1 87 ? -18.804 -6.780 18.711 1.00 55.22 87 ILE A CA 1
ATOM 734 C C . ILE A 1 87 ? -19.515 -6.387 20.009 1.00 55.22 87 ILE A C 1
ATOM 736 O O . ILE A 1 87 ? -20.137 -7.226 20.653 1.00 55.22 87 ILE A O 1
ATOM 740 N N . VAL A 1 88 ? -19.465 -5.111 20.393 1.00 53.38 88 VAL A N 1
ATOM 741 C CA . VAL A 1 88 ? -20.063 -4.607 21.639 1.00 53.38 88 VAL A CA 1
ATOM 742 C C . VAL A 1 88 ? -21.589 -4.584 21.560 1.00 53.38 88 VAL A C 1
ATOM 744 O O . VAL A 1 88 ? -22.253 -4.858 22.557 1.00 53.38 88 VAL A O 1
ATOM 747 N N . PHE A 1 89 ? -22.166 -4.310 20.387 1.00 50.38 89 PHE A N 1
ATOM 748 C CA . PHE A 1 89 ? -23.618 -4.253 20.210 1.00 50.38 89 PHE A CA 1
ATOM 749 C C . PHE A 1 89 ? -24.310 -5.600 20.538 1.00 50.38 89 PHE A C 1
ATOM 751 O O . PHE A 1 89 ? -25.209 -5.592 21.374 1.00 50.38 89 PHE A O 1
ATOM 758 N N . PRO A 1 90 ? -23.841 -6.767 20.046 1.00 52.31 90 PRO A N 1
ATOM 759 C CA . PRO A 1 90 ? -24.310 -8.085 20.492 1.00 52.31 90 PRO A CA 1
ATOM 760 C C . PRO A 1 90 ? -23.947 -8.447 21.938 1.00 52.31 90 PRO A C 1
ATOM 762 O O . PRO A 1 90 ? -24.612 -9.286 22.546 1.00 52.31 90 PRO A O 1
ATOM 765 N N . LEU A 1 91 ? -22.867 -7.882 22.494 1.00 47.19 91 LEU A N 1
ATOM 766 C CA . LEU A 1 91 ? -22.456 -8.158 23.875 1.00 47.19 91 LEU A CA 1
ATOM 767 C C . LEU A 1 91 ? -23.324 -7.431 24.903 1.00 47.19 91 LEU A C 1
ATOM 769 O O . LEU A 1 91 ? -23.532 -7.983 25.976 1.00 47.19 91 LEU A O 1
ATOM 773 N N . LYS A 1 92 ? -23.914 -6.280 24.567 1.00 43.38 92 LYS A N 1
ATOM 774 C CA . LYS A 1 92 ? -24.942 -5.628 25.399 1.00 43.38 92 LYS A CA 1
ATOM 775 C C . LYS A 1 92 ? -26.166 -6.517 25.633 1.00 43.38 92 LYS A C 1
ATOM 777 O O . LYS A 1 92 ? -26.716 -6.533 26.729 1.00 43.38 92 LYS A O 1
ATOM 782 N N . ASP A 1 93 ? -26.543 -7.321 24.641 1.00 42.91 93 ASP A N 1
ATOM 783 C CA . ASP A 1 93 ? -27.614 -8.313 24.793 1.00 42.91 93 ASP A CA 1
ATOM 784 C C . ASP A 1 93 ? -27.156 -9.567 25.569 1.00 42.91 93 ASP A C 1
ATOM 786 O O . ASP A 1 93 ? -27.971 -10.252 26.193 1.00 42.91 93 ASP A O 1
ATOM 790 N N . LYS A 1 94 ? -25.843 -9.851 25.598 1.00 40.28 94 LYS A N 1
ATOM 791 C CA . LYS A 1 94 ? -25.223 -10.963 26.347 1.00 40.28 94 LYS A CA 1
ATOM 792 C C . LYS A 1 94 ? -24.661 -10.589 27.727 1.00 40.28 94 LYS A C 1
ATOM 794 O O . LYS A 1 94 ? -24.317 -11.499 28.476 1.00 40.28 94 LYS A O 1
ATOM 799 N N . GLU A 1 95 ? -24.612 -9.321 28.135 1.00 41.56 95 GLU A N 1
ATOM 800 C CA . GLU A 1 95 ? -24.321 -8.918 29.528 1.00 41.56 95 GLU A CA 1
ATOM 801 C C . GLU A 1 95 ? -25.372 -9.474 30.500 1.00 41.56 95 GLU A C 1
ATOM 803 O O . GLU A 1 95 ? -25.070 -9.777 31.653 1.00 41.56 95 GLU A O 1
ATOM 808 N N . LYS A 1 96 ? -26.574 -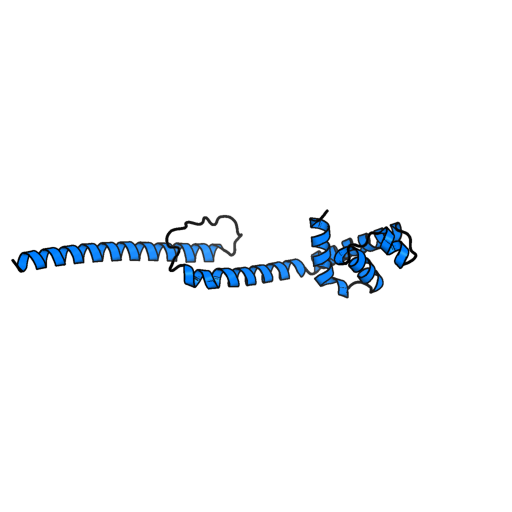9.770 29.994 1.00 44.91 96 LYS A N 1
ATOM 809 C CA . LYS A 1 96 ? -27.593 -10.565 30.691 1.00 44.91 96 LYS A CA 1
ATOM 810 C C . LYS A 1 96 ? -27.153 -12.014 30.995 1.00 44.91 96 LYS A C 1
ATOM 812 O O . LYS A 1 96 ? -27.803 -12.681 31.792 1.00 44.91 96 LYS A O 1
ATOM 817 N N . LEU A 1 97 ? -26.071 -12.504 30.375 1.00 38.38 97 LEU A N 1
ATOM 818 C CA . LEU A 1 97 ? -25.565 -13.885 30.440 1.00 38.38 97 LEU A CA 1
ATOM 819 C C . LEU A 1 97 ? -24.134 -14.028 31.013 1.00 38.38 97 LEU A C 1
ATOM 821 O O . LEU A 1 97 ? -23.760 -15.137 31.381 1.00 38.38 97 LEU A O 1
ATOM 825 N N . LEU A 1 98 ? -23.324 -12.965 31.117 1.00 41.94 98 LEU A N 1
ATOM 826 C CA . LEU A 1 98 ? -21.885 -13.049 31.464 1.00 41.94 98 LEU A CA 1
ATOM 827 C C . LEU A 1 98 ? -21.523 -12.391 32.808 1.00 41.94 98 LEU A C 1
ATOM 829 O O . LEU A 1 98 ? -20.506 -11.714 32.941 1.00 41.94 98 LEU A O 1
ATOM 833 N N . SER A 1 99 ? -22.321 -12.644 33.842 1.00 39.25 99 SER A N 1
ATOM 834 C CA . SER A 1 99 ? -22.212 -12.045 35.182 1.00 39.25 99 SER A CA 1
ATOM 835 C C . SER A 1 99 ? -20.928 -12.342 35.989 1.00 39.25 99 SER A C 1
ATOM 837 O O . SER A 1 99 ? -20.873 -11.949 37.153 1.00 39.25 99 SER A O 1
ATOM 839 N N . ASN A 1 100 ? -19.891 -12.982 35.423 1.00 35.97 100 ASN A N 1
ATOM 840 C CA . ASN A 1 100 ? -18.742 -13.499 36.188 1.00 35.97 100 ASN A CA 1
ATOM 841 C C . ASN A 1 100 ? -17.332 -13.283 35.589 1.00 35.97 100 ASN A C 1
ATOM 843 O O . ASN A 1 100 ? -16.376 -13.827 36.141 1.00 35.97 100 ASN A O 1
ATOM 847 N N . VAL A 1 101 ? -17.135 -12.505 34.517 1.00 35.72 101 VAL A N 1
ATOM 848 C CA . VAL A 1 101 ? -15.776 -12.297 33.961 1.00 35.72 101 VAL A CA 1
ATOM 849 C C . VAL A 1 101 ? -15.230 -10.913 34.328 1.00 35.72 101 VAL A C 1
ATOM 851 O O . VAL A 1 101 ? -15.673 -9.894 33.809 1.00 35.72 101 VAL A O 1
ATOM 854 N N . LYS A 1 102 ? -14.242 -10.889 35.234 1.00 40.56 102 LYS A N 1
ATOM 855 C CA . LYS A 1 102 ? -13.353 -9.741 35.478 1.00 40.56 102 LYS A CA 1
ATOM 856 C C . LYS A 1 102 ? -12.448 -9.540 34.259 1.00 40.56 102 LYS A C 1
ATOM 858 O O . LYS A 1 102 ? -11.786 -10.491 33.852 1.00 40.56 102 LYS A O 1
ATOM 863 N N . VAL A 1 103 ? -12.358 -8.317 33.740 1.00 36.62 103 VAL A N 1
ATOM 864 C CA . VAL A 1 103 ? -11.340 -7.921 32.750 1.00 36.62 103 VAL A CA 1
ATOM 865 C C . VAL A 1 103 ? -10.638 -6.661 33.260 1.00 36.62 103 VAL A C 1
ATOM 867 O O . VAL A 1 103 ? -11.297 -5.756 33.767 1.00 36.62 103 VAL A O 1
ATOM 870 N N . ASP A 1 104 ? -9.307 -6.664 33.199 1.00 36.22 104 ASP A N 1
ATOM 871 C CA . ASP A 1 104 ? -8.382 -5.639 33.701 1.00 36.22 104 ASP A CA 1
ATOM 872 C C . ASP A 1 104 ? -7.916 -4.726 32.543 1.00 36.22 104 ASP A C 1
ATOM 874 O O . ASP A 1 104 ? -7.668 -5.211 31.440 1.00 36.22 104 ASP A O 1
ATOM 878 N N . TYR A 1 105 ? -7.847 -3.408 32.770 1.00 40.00 105 TYR A N 1
ATOM 879 C CA . TYR A 1 105 ? -8.020 -2.344 31.754 1.00 40.00 105 TYR A CA 1
ATOM 880 C C . TYR A 1 105 ? -6.804 -1.410 31.549 1.00 40.00 105 TYR A C 1
ATOM 882 O O . TYR A 1 105 ? -6.954 -0.255 31.160 1.00 40.00 105 TYR A O 1
ATOM 890 N N . GLN A 1 106 ? -5.572 -1.838 31.812 1.00 31.64 106 GLN A N 1
ATOM 891 C CA . GLN A 1 106 ? -4.456 -0.883 31.951 1.00 31.64 106 GLN A CA 1
ATOM 892 C C . GLN A 1 106 ? -3.768 -0.354 30.666 1.00 31.64 106 GLN A C 1
ATOM 894 O O . GLN A 1 106 ? -2.720 0.274 30.795 1.00 31.64 106 GLN A O 1
ATOM 899 N N . LEU A 1 107 ? -4.276 -0.541 29.437 1.00 34.25 107 LEU A N 1
ATOM 900 C CA . LEU A 1 107 ? -3.445 -0.271 28.243 1.00 34.25 107 LEU A CA 1
ATOM 901 C C . LEU A 1 107 ? -4.108 0.387 27.022 1.00 34.25 107 LEU A C 1
ATOM 903 O O . LEU A 1 107 ? -3.713 0.079 25.904 1.00 34.25 107 LEU A O 1
ATOM 907 N N . PHE A 1 108 ? -5.043 1.327 27.176 1.00 38.50 108 PHE A N 1
ATOM 908 C CA . PHE A 1 108 ? -5.422 2.211 26.061 1.00 38.50 108 PHE A CA 1
ATOM 909 C C . PHE A 1 108 ? -5.578 3.669 26.526 1.00 38.50 108 PHE A C 1
ATOM 911 O O . PHE A 1 108 ? -6.267 4.020 27.478 1.00 38.50 108 PHE A O 1
ATOM 918 N N . SER A 1 109 ? -4.774 4.530 25.911 1.00 34.47 109 SER A N 1
ATOM 919 C CA . SER A 1 109 ? -4.282 5.784 26.471 1.00 34.47 109 SER A CA 1
ATOM 920 C C . SER A 1 109 ? -5.296 6.936 26.459 1.00 34.47 109 SER A C 1
ATOM 922 O O . SER A 1 109 ? -5.807 7.331 25.414 1.00 34.47 109 SER A O 1
ATOM 924 N N . PHE A 1 110 ? -5.452 7.532 27.641 1.00 37.78 110 PHE A N 1
ATOM 925 C CA . PHE A 1 110 ? -5.950 8.873 27.985 1.00 37.78 110 PHE A CA 1
ATOM 926 C C . PHE A 1 110 ? -7.423 9.232 27.707 1.00 37.78 110 PHE A C 1
ATOM 928 O O . PHE A 1 110 ? -8.032 9.846 28.580 1.00 37.78 110 PHE A O 1
ATOM 935 N N . GLU A 1 111 ? -8.052 8.807 26.606 1.00 41.12 111 GLU A N 1
ATOM 936 C CA . GLU A 1 111 ? -9.498 9.060 26.385 1.00 41.12 111 GLU A CA 1
ATOM 937 C C . GLU A 1 111 ? -10.417 8.019 27.065 1.00 41.12 111 GLU A C 1
ATOM 939 O O . GLU A 1 111 ? -11.609 8.260 27.257 1.00 41.12 111 GLU A O 1
ATOM 944 N N . GLU A 1 112 ? -9.869 6.891 27.528 1.00 41.34 112 GLU A N 1
ATOM 945 C CA . GLU A 1 112 ? -10.627 5.824 28.202 1.00 41.34 112 GLU A CA 1
ATOM 946 C C . GLU A 1 112 ? -10.849 6.044 29.707 1.00 41.34 112 GLU A C 1
ATOM 948 O O . GLU A 1 112 ? -11.640 5.322 30.309 1.00 41.34 112 GLU A O 1
ATOM 953 N N . ASN A 1 113 ? -10.236 7.055 30.336 1.00 42.47 113 ASN A N 1
ATOM 954 C CA . ASN A 1 113 ? -10.417 7.298 31.778 1.00 42.47 113 ASN A CA 1
ATOM 955 C C . ASN A 1 113 ? -11.887 7.559 32.148 1.00 42.47 113 ASN A C 1
ATOM 957 O O . ASN A 1 113 ? -12.367 7.088 33.178 1.00 42.47 113 ASN A O 1
ATOM 961 N N . ILE A 1 114 ? -12.626 8.234 31.262 1.00 42.16 114 ILE A N 1
ATOM 962 C CA . ILE A 1 114 ? -14.063 8.474 31.431 1.00 42.16 114 ILE A CA 1
ATOM 963 C C . ILE A 1 114 ? -14.846 7.158 31.293 1.00 42.16 114 ILE A C 1
ATOM 965 O O . ILE A 1 114 ? -15.729 6.884 32.104 1.00 42.16 114 ILE A O 1
ATOM 969 N N . MET A 1 115 ? -14.491 6.304 30.325 1.00 42.00 115 MET A N 1
ATOM 970 C CA . MET A 1 115 ? -15.126 4.993 30.128 1.00 42.00 115 MET A CA 1
ATOM 971 C C . MET A 1 115 ? -14.881 4.056 31.313 1.00 42.00 115 MET A C 1
ATOM 973 O O . MET A 1 115 ? -15.820 3.430 31.799 1.00 42.00 115 MET A O 1
ATOM 977 N N . VAL A 1 116 ? -13.657 4.011 31.843 1.00 43.53 116 VAL A N 1
ATOM 978 C CA . VAL A 1 116 ? -13.317 3.197 33.016 1.00 43.53 116 VAL A CA 1
ATOM 979 C C . VAL A 1 116 ? -14.029 3.720 34.262 1.00 43.53 116 VAL A C 1
ATOM 981 O O . VAL A 1 116 ? -14.592 2.922 35.007 1.00 43.53 116 VAL A O 1
ATOM 984 N N . GLN A 1 117 ? -14.104 5.035 34.489 1.00 41.53 117 GLN A N 1
ATOM 985 C CA . GLN A 1 117 ? -14.861 5.586 35.622 1.00 41.53 117 GLN A CA 1
ATOM 986 C C . GLN A 1 117 ? -16.364 5.303 35.532 1.00 41.53 117 GLN A C 1
ATOM 988 O O . GLN A 1 117 ? -16.974 4.950 36.545 1.00 41.53 117 GLN A O 1
ATOM 993 N N . ILE A 1 118 ? -16.956 5.395 34.338 1.00 46.97 118 ILE A N 1
ATOM 994 C CA . ILE A 1 118 ? -18.371 5.068 34.119 1.00 46.97 118 ILE A CA 1
ATOM 995 C C . ILE A 1 118 ? -18.620 3.574 34.371 1.00 46.97 118 ILE A C 1
ATOM 997 O O . ILE A 1 118 ? -19.504 3.231 35.158 1.00 46.97 118 ILE A O 1
ATOM 1001 N N . LEU A 1 119 ? -17.806 2.687 33.791 1.00 43.62 119 LEU A N 1
ATOM 1002 C CA . LEU A 1 119 ? -17.933 1.235 33.969 1.00 43.62 119 LEU A CA 1
ATOM 1003 C C . LEU A 1 119 ? -17.692 0.802 35.425 1.00 43.62 119 LEU A C 1
ATOM 1005 O O . LEU A 1 119 ? -18.423 -0.032 35.961 1.00 43.62 119 LEU A O 1
ATOM 1009 N N . THR A 1 120 ? -16.728 1.418 36.112 1.00 43.75 120 THR A N 1
ATOM 1010 C CA . THR A 1 120 ? -16.432 1.123 37.524 1.00 43.75 120 THR A CA 1
ATOM 1011 C C . THR A 1 120 ? -17.573 1.563 38.445 1.00 43.75 120 THR A C 1
ATOM 1013 O O . THR A 1 120 ? -17.880 0.879 39.422 1.00 43.75 120 THR A O 1
ATOM 1016 N N . ASN A 1 121 ? -18.232 2.687 38.152 1.00 49.44 121 ASN A N 1
ATOM 1017 C CA . ASN A 1 121 ? -19.377 3.148 38.939 1.00 49.44 121 ASN A CA 1
ATOM 1018 C C . ASN A 1 121 ? -20.622 2.287 38.703 1.00 49.44 121 ASN A C 1
ATOM 1020 O O . ASN A 1 121 ? -21.314 1.964 39.667 1.00 49.44 121 ASN A O 1
ATOM 1024 N N . LEU A 1 122 ? -20.863 1.843 37.468 1.00 49.34 122 LEU A N 1
ATOM 1025 C CA . LEU A 1 122 ? -21.954 0.914 37.156 1.00 49.34 122 LEU A CA 1
ATOM 1026 C C . LEU A 1 122 ? -21.771 -0.435 37.873 1.00 49.34 122 LEU A C 1
ATOM 1028 O O . LEU A 1 122 ? -22.699 -0.920 38.514 1.00 49.34 122 LEU A O 1
ATOM 1032 N N . SER A 1 123 ? -20.544 -0.963 37.908 1.00 49.62 123 SER A N 1
ATOM 1033 C CA . SER A 1 123 ? -20.208 -2.178 38.668 1.00 49.62 123 SER A CA 1
ATOM 1034 C C . SER A 1 123 ? -20.505 -2.059 40.175 1.00 49.62 123 SER A C 1
ATOM 1036 O O . SER A 1 123 ? -20.957 -3.017 40.809 1.00 49.62 123 SER A O 1
ATOM 1038 N N . LYS A 1 124 ? -20.285 -0.879 40.772 1.00 59.19 124 LYS A N 1
ATOM 1039 C CA . LYS A 1 124 ? -20.603 -0.628 42.190 1.00 59.19 124 LYS A CA 1
ATOM 1040 C C . LYS A 1 124 ? -22.108 -0.599 42.449 1.00 59.19 124 LYS A C 1
ATOM 1042 O O . LYS A 1 124 ? -22.542 -1.114 43.479 1.00 59.19 124 LYS A O 1
ATOM 1047 N N . VAL A 1 125 ? -22.890 -0.025 41.531 1.00 50.91 125 VAL A N 1
ATOM 1048 C CA . VAL A 1 125 ? -24.359 -0.012 41.618 1.00 50.91 125 VAL A CA 1
ATOM 1049 C C . VAL A 1 125 ? -24.904 -1.440 41.552 1.00 50.91 125 VAL A C 1
ATOM 1051 O O . VAL A 1 125 ? -25.705 -1.808 42.406 1.00 50.91 125 VAL A O 1
ATOM 1054 N N . ASP A 1 126 ? -24.395 -2.281 40.648 1.00 52.59 126 ASP A N 1
ATOM 1055 C CA . ASP A 1 126 ? -24.804 -3.692 40.552 1.00 52.59 126 ASP A CA 1
ATOM 1056 C C . ASP A 1 126 ? -24.522 -4.484 41.832 1.00 52.59 126 ASP A C 1
ATOM 1058 O O . ASP A 1 126 ? -25.324 -5.327 42.248 1.00 52.59 126 ASP A O 1
ATOM 1062 N N . LYS A 1 127 ? -23.390 -4.211 42.489 1.00 63.84 127 LYS A N 1
ATOM 1063 C CA . LYS A 1 127 ? -23.065 -4.836 43.773 1.00 63.84 127 LYS A CA 1
ATOM 1064 C C . LYS A 1 127 ? -24.032 -4.392 44.875 1.00 63.84 127 LYS A C 1
ATOM 1066 O O . LYS A 1 127 ? -24.556 -5.240 45.588 1.00 63.84 127 LYS A O 1
ATOM 1071 N N . LEU A 1 128 ? -24.322 -3.093 44.965 1.00 49.94 128 LEU A N 1
ATOM 1072 C CA . LEU A 1 128 ? -25.256 -2.552 45.956 1.00 49.94 128 LEU A CA 1
ATOM 1073 C C . LEU A 1 128 ? -26.677 -3.101 45.757 1.00 49.94 128 LEU A C 1
ATOM 1075 O O . LEU A 1 128 ? -27.343 -3.457 46.726 1.00 49.94 128 LEU A O 1
ATOM 1079 N N . VAL A 1 129 ? -27.121 -3.228 44.504 1.00 48.44 129 VAL A N 1
ATOM 1080 C CA . VAL A 1 129 ? -28.413 -3.842 44.170 1.00 48.44 129 VAL A CA 1
ATOM 1081 C C . VAL A 1 129 ? -28.439 -5.304 44.616 1.00 48.44 129 VAL A C 1
ATOM 1083 O O . VAL A 1 129 ? -29.391 -5.703 45.281 1.00 48.44 129 VAL A O 1
ATOM 1086 N N . LYS A 1 130 ? -27.384 -6.090 44.351 1.00 60.19 130 LYS A N 1
ATOM 1087 C CA . LYS A 1 130 ? -27.288 -7.485 44.828 1.00 60.19 130 LYS A CA 1
ATOM 1088 C C . LYS A 1 130 ? -27.320 -7.597 46.353 1.00 60.19 130 LYS A C 1
ATOM 1090 O O . LYS A 1 130 ? -27.981 -8.501 46.871 1.00 60.19 130 LYS A O 1
ATOM 1095 N N . ASP A 1 131 ? -26.655 -6.694 47.065 1.00 62.31 131 ASP A N 1
ATOM 1096 C CA . ASP A 1 131 ? -26.611 -6.699 48.531 1.00 62.31 131 ASP A CA 1
ATOM 1097 C C . ASP A 1 131 ? -27.985 -6.340 49.136 1.00 62.31 131 ASP A C 1
ATOM 1099 O O . ASP A 1 131 ? -28.442 -6.981 50.090 1.00 62.31 131 ASP A O 1
ATOM 1103 N N . ILE A 1 132 ? -28.700 -5.385 48.528 1.00 46.06 132 ILE A N 1
ATOM 1104 C CA . ILE A 1 132 ? -30.074 -5.024 48.909 1.00 46.06 132 ILE A CA 1
ATOM 1105 C C . ILE A 1 132 ? -31.040 -6.171 48.593 1.00 46.06 132 ILE A C 1
ATOM 1107 O O . ILE A 1 132 ? -31.818 -6.559 49.460 1.00 46.06 132 ILE A O 1
ATOM 1111 N N . THR A 1 133 ? -30.974 -6.771 47.400 1.00 51.78 133 THR A N 1
ATOM 1112 C CA . THR A 1 133 ? -31.821 -7.919 47.028 1.00 51.78 133 THR A CA 1
ATOM 1113 C C . THR A 1 133 ? -31.585 -9.116 47.948 1.00 51.78 133 THR A C 1
ATOM 1115 O O . THR A 1 133 ? -32.537 -9.773 48.362 1.00 51.78 133 THR A O 1
ATOM 1118 N N . SER A 1 134 ? -30.332 -9.380 48.326 1.00 63.03 134 SER A N 1
ATOM 1119 C CA . SER A 1 134 ? -30.002 -10.452 49.272 1.00 63.03 134 SER A CA 1
ATOM 1120 C C . SER A 1 134 ? -30.561 -10.168 50.669 1.00 63.03 134 SER A C 1
ATOM 1122 O O . SER A 1 134 ? -31.089 -11.075 51.309 1.00 63.03 134 SER A O 1
ATOM 1124 N N . SER A 1 135 ? -30.510 -8.909 51.116 1.00 62.06 135 SER A N 1
ATOM 1125 C CA . SER A 1 135 ? -31.097 -8.495 52.395 1.00 62.06 135 SER A CA 1
ATOM 1126 C C . SER A 1 135 ? -32.625 -8.595 52.380 1.00 62.06 135 SER A C 1
ATOM 1128 O O . SER A 1 135 ? -33.197 -9.155 53.308 1.00 62.06 135 SER A O 1
ATOM 1130 N N . ILE A 1 136 ? -33.291 -8.140 51.312 1.00 53.81 136 ILE A N 1
ATOM 1131 C CA . ILE A 1 136 ? -34.754 -8.240 51.160 1.00 53.81 136 ILE A CA 1
ATOM 1132 C C . ILE A 1 136 ? -35.201 -9.708 51.195 1.00 53.81 136 ILE A C 1
ATOM 1134 O O . ILE A 1 136 ? -36.050 -10.066 52.008 1.00 53.81 136 ILE A O 1
ATOM 1138 N N . ASN A 1 137 ? -34.554 -10.582 50.418 1.00 55.12 137 ASN A N 1
ATOM 1139 C CA . ASN A 1 137 ? -34.869 -12.014 50.414 1.00 55.12 137 ASN A CA 1
ATOM 1140 C C . ASN A 1 137 ? -34.687 -12.659 51.799 1.00 55.12 137 ASN A C 1
ATOM 1142 O O . ASN A 1 137 ? -35.441 -13.560 52.170 1.00 55.12 137 ASN A O 1
ATOM 1146 N N . HIS A 1 138 ? -33.694 -12.213 52.576 1.00 56.16 138 HIS A N 1
ATOM 1147 C CA . HIS A 1 138 ? -33.482 -12.694 53.940 1.00 56.16 138 HIS A CA 1
ATOM 1148 C C . HIS A 1 138 ? -34.647 -12.317 54.870 1.00 56.16 138 HIS A C 1
ATOM 1150 O O . HIS A 1 138 ? -35.085 -13.155 55.662 1.00 56.16 138 HIS A O 1
ATOM 1156 N N . TYR A 1 139 ? -35.187 -11.101 54.743 1.00 52.25 139 TYR A N 1
ATOM 1157 C CA . TYR A 1 139 ? -36.357 -10.663 55.508 1.00 52.25 139 TYR A CA 1
ATOM 1158 C C . TYR A 1 139 ? -37.640 -11.384 55.079 1.00 52.25 139 TYR A C 1
ATOM 1160 O O . TYR A 1 139 ? -38.388 -11.827 55.950 1.00 52.25 139 TYR A O 1
ATOM 1168 N N . ASP A 1 140 ? -37.856 -11.612 53.782 1.00 58.06 140 ASP A N 1
ATOM 1169 C CA . ASP A 1 140 ? -39.031 -12.343 53.277 1.00 58.06 140 ASP A CA 1
ATOM 1170 C C . ASP A 1 140 ? -39.067 -13.797 53.776 1.00 58.06 140 ASP A C 1
ATOM 1172 O O . ASP A 1 140 ? -40.108 -14.304 54.198 1.00 58.06 140 ASP A O 1
ATOM 1176 N N . LEU A 1 141 ? -37.907 -14.463 53.821 1.00 56.88 141 LEU A N 1
ATOM 1177 C CA . LEU A 1 141 ? -37.751 -15.789 54.432 1.00 56.88 141 LEU A CA 1
ATOM 1178 C C . LEU A 1 141 ? -38.063 -15.784 55.933 1.00 56.88 141 LEU A C 1
ATOM 1180 O O . LEU A 1 141 ? -38.576 -16.776 56.459 1.00 56.88 141 LEU A O 1
ATOM 1184 N N . HIS A 1 142 ? -37.746 -14.691 56.626 1.00 57.81 142 HIS A N 1
ATOM 1185 C CA . HIS A 1 142 ? -38.046 -14.532 58.045 1.00 57.81 142 HIS A CA 1
ATOM 1186 C C . HIS A 1 142 ? -39.546 -14.308 58.279 1.00 57.81 142 HIS A C 1
ATOM 1188 O O . HIS A 1 142 ? -40.116 -14.929 59.176 1.00 57.81 142 HIS A O 1
ATOM 1194 N N . ILE A 1 143 ? -40.204 -13.509 57.434 1.00 56.53 143 ILE A N 1
ATOM 1195 C CA . ILE A 1 143 ? -41.657 -13.288 57.479 1.00 56.53 143 ILE A CA 1
ATOM 1196 C C . ILE A 1 143 ? -42.418 -14.586 57.179 1.00 56.53 143 ILE A C 1
ATOM 1198 O O . ILE A 1 143 ? -43.290 -14.969 57.953 1.00 56.53 143 ILE A O 1
ATOM 1202 N N . LEU A 1 144 ? -42.021 -15.347 56.154 1.00 56.03 144 LEU A N 1
ATOM 1203 C CA . LEU A 1 144 ? -42.623 -16.649 55.824 1.00 56.03 144 LEU A CA 1
ATOM 1204 C C . LEU A 1 144 ? -42.493 -17.692 56.946 1.00 56.03 144 LEU A C 1
ATOM 1206 O O . LEU A 1 144 ? -43.360 -18.559 57.094 1.00 56.03 144 LEU A O 1
ATOM 1210 N N . LYS A 1 145 ? -41.408 -17.647 57.728 1.00 59.28 145 LYS A N 1
ATOM 1211 C CA . LYS A 1 145 ? -41.248 -18.502 58.915 1.00 59.28 145 LYS A CA 1
ATOM 1212 C C . LYS A 1 145 ? -42.212 -18.093 60.026 1.00 59.28 145 LYS A C 1
ATOM 1214 O O . LYS A 1 145 ? -42.883 -18.965 60.568 1.00 59.28 145 LYS A O 1
ATOM 1219 N N . ILE A 1 146 ? -42.336 -16.792 60.293 1.00 60.44 146 ILE A N 1
ATOM 1220 C CA . ILE A 1 146 ? -43.272 -16.253 61.290 1.00 60.44 146 ILE A CA 1
ATOM 1221 C C . ILE A 1 146 ? -44.723 -16.590 60.904 1.00 60.44 146 ILE A 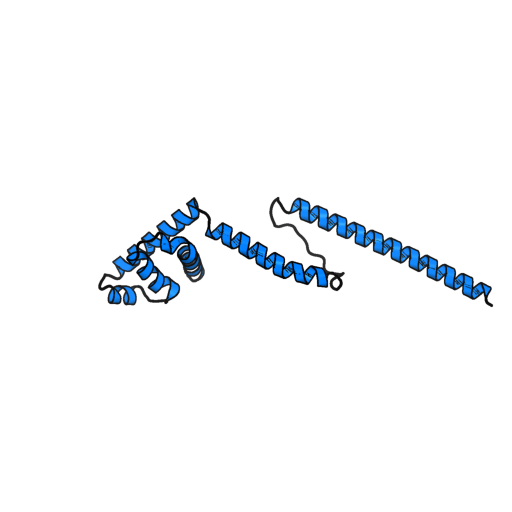C 1
ATOM 1223 O O . ILE A 1 146 ? -45.483 -17.093 61.726 1.00 60.44 146 ILE A O 1
ATOM 1227 N N . GLU A 1 147 ? -45.108 -16.422 59.637 1.00 59.41 147 GLU A N 1
ATOM 1228 C CA . GLU A 1 147 ? -46.461 -16.747 59.160 1.00 59.41 147 GLU A CA 1
ATOM 1229 C C . GLU A 1 147 ? -46.808 -18.242 59.258 1.00 59.41 147 GLU A C 1
ATOM 1231 O O . GLU A 1 147 ? -47.971 -18.598 59.462 1.00 59.41 147 GLU A O 1
ATOM 1236 N N . LYS A 1 148 ? -45.816 -19.135 59.123 1.00 61.44 148 LYS A N 1
ATOM 1237 C CA . LYS A 1 148 ? -46.001 -20.583 59.319 1.00 61.44 148 LYS A CA 1
ATOM 1238 C C . LYS A 1 148 ? -46.142 -20.974 60.787 1.00 61.44 148 LYS A C 1
ATOM 1240 O O . LYS A 1 148 ? -46.831 -21.952 61.066 1.00 61.44 148 LYS A O 1
ATOM 1245 N N . GLU A 1 149 ? -45.508 -20.247 61.702 1.00 59.31 149 GLU A N 1
ATOM 1246 C CA . GLU A 1 149 ? -45.664 -20.464 63.145 1.00 59.31 149 GLU A CA 1
ATOM 1247 C C . GLU A 1 149 ? -47.018 -19.963 63.657 1.00 59.31 149 GLU A C 1
ATOM 1249 O O . GLU A 1 149 ? -47.611 -20.612 64.507 1.00 59.31 149 GLU A O 1
ATOM 1254 N N . VAL A 1 150 ? -47.560 -18.883 63.082 1.00 60.72 150 VAL A N 1
ATOM 1255 C CA . VAL A 1 150 ? -48.883 -18.336 63.447 1.00 60.72 150 VAL A CA 1
ATOM 1256 C C . VAL A 1 150 ? -50.0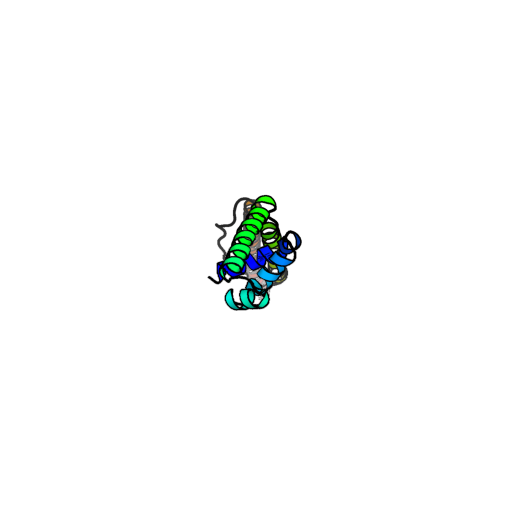58 -19.176 62.902 1.00 60.72 150 VAL A C 1
ATOM 1258 O O . VAL A 1 150 ? -51.171 -19.076 63.410 1.00 60.72 150 VAL A O 1
ATOM 1261 N N . LYS A 1 151 ? -49.841 -20.013 61.875 1.00 54.84 151 LYS A N 1
ATOM 1262 C CA . LYS A 1 151 ? -50.870 -20.893 61.269 1.00 54.84 151 LYS A CA 1
ATOM 1263 C C . LYS A 1 151 ? -50.915 -22.327 61.837 1.00 54.84 151 LYS A C 1
ATOM 1265 O O . LYS A 1 151 ? -51.657 -23.148 61.295 1.00 54.84 151 LYS A O 1
ATOM 1270 N N . LYS A 1 152 ? -50.130 -22.644 62.870 1.00 48.06 152 LYS A N 1
ATOM 1271 C CA . LYS A 1 152 ? -50.198 -23.904 63.636 1.00 48.06 152 LYS A CA 1
ATOM 1272 C C . LYS A 1 152 ? -50.968 -23.702 64.933 1.00 48.06 152 LYS A C 1
ATOM 1274 O O . LYS A 1 152 ? -51.637 -24.676 65.335 1.00 48.06 152 LYS A O 1
#

Sequence (152 aa):
MIEKKEHFNLLLDVYSNLLTEHQKEICQLYYEEDLSLQEIAENYKISRNAVFDIIKRVESLLEEYEEKLGLVKKEKKEQKKKVLIQIVFPLKDKEKLLSNVKVDYQLFSFEENIMVQILTNLSKVDKLVKDITSSINHYDLHILKIEKEVKK

pLDDT: mean 70.57, std 22.18, range [31.64, 97.31]

Radius of gyration: 30.45 Å; chains: 1; bounding box: 68×38×86 Å